Protein AF-A0A2G9N9T3-F1 (afdb_monomer)

Radius of gyration: 12.96 Å; Cα contacts (8 Å, |Δi|>4): 99; chains: 1; bounding box: 27×29×34 Å

Secondary structure (DSSP, 8-state):
------EEETTEEEES-EEEE-SHHHHHHTTTT--S-EEEE--SS--------TT--S-EEEEEE-TT--EEEEEEEE-

Mean predicted aligned error: 5.1 Å

Sequence (79 aa):
MICGKMIKIDDVIISEQEIYCKSLWLQARGLMFRTKKNLIMEFPSERKVSLHNFFVFYPIHVLVLDENKKIVEIKKNFK

Foldseek 3Di:
DDPQDFDDDPPDTPDRDEAEAADPVCLVCPCAPHDDHHYDDDYPADDDDDDDCVRPPFFDWDFDAHPVRDGPDIDGRDD

Solvent-accessible surface area (backbone atoms only — not comparable to full-atom values): 5347 Å² total; per-residue (Å²): 135,84,82,69,80,56,47,63,57,89,92,45,78,78,41,73,68,63,46,79,20,70,48,72,70,47,47,73,48,61,60,45,83,52,75,100,72,50,72,46,76,55,69,98,60,93,73,93,77,92,84,82,51,76,63,40,92,62,77,40,73,45,77,41,60,51,97,84,69,46,80,78,43,77,41,72,67,47,114

Structure (mmCIF, N/CA/C/O backbone):
data_AF-A0A2G9N9T3-F1
#
_entry.id   AF-A0A2G9N9T3-F1
#
loop_
_atom_site.group_PDB
_atom_site.id
_atom_site.type_symbol
_atom_site.label_atom_id
_atom_site.label_alt_id
_atom_site.label_comp_id
_atom_site.label_asym_id
_atom_site.label_entity_id
_atom_site.label_seq_id
_atom_site.pdbx_PDB_ins_code
_atom_site.Cartn_x
_atom_site.Cartn_y
_atom_site.Cartn_z
_atom_site.occupancy
_atom_site.B_iso_or_equiv
_atom_site.auth_seq_id
_atom_site.auth_comp_id
_atom_site.auth_asym_id
_atom_site.auth_atom_id
_atom_site.pdbx_PDB_model_num
ATOM 1 N N . MET A 1 1 ? 12.904 3.783 19.804 1.00 31.77 1 MET A N 1
ATOM 2 C CA . MET A 1 1 ? 12.091 2.556 19.941 1.00 31.77 1 MET A CA 1
ATOM 3 C C . MET A 1 1 ? 10.912 2.690 18.980 1.00 31.77 1 MET A C 1
ATOM 5 O O . MET A 1 1 ? 9.932 3.339 19.314 1.00 31.77 1 MET A O 1
ATOM 9 N N . ILE A 1 2 ? 11.067 2.254 17.725 1.00 35.81 2 ILE A N 1
ATOM 10 C CA . ILE A 1 2 ? 10.014 2.404 16.708 1.00 35.81 2 ILE A CA 1
ATOM 11 C C . ILE A 1 2 ? 9.107 1.185 16.850 1.00 35.81 2 ILE A C 1
ATOM 13 O O . ILE A 1 2 ? 9.460 0.096 16.414 1.00 35.81 2 ILE A O 1
ATOM 17 N N . CYS A 1 3 ? 7.974 1.360 17.524 1.00 32.91 3 CYS A N 1
ATOM 18 C CA . CYS A 1 3 ? 6.907 0.368 17.540 1.00 32.91 3 CYS A CA 1
ATOM 19 C C . CYS A 1 3 ? 6.302 0.336 16.125 1.00 32.91 3 CYS A C 1
ATOM 21 O O . CYS A 1 3 ? 5.490 1.192 15.769 1.00 32.91 3 CYS A O 1
ATOM 23 N N . GLY A 1 4 ? 6.809 -0.561 15.275 1.00 48.09 4 GLY A N 1
ATOM 24 C CA . GLY A 1 4 ? 6.312 -0.768 13.918 1.00 48.09 4 GLY A CA 1
ATOM 25 C C . GLY A 1 4 ? 4.878 -1.281 13.976 1.00 48.09 4 GLY A C 1
ATOM 26 O O . GLY A 1 4 ? 4.603 -2.315 14.581 1.00 48.09 4 GLY A O 1
ATOM 27 N N . LYS A 1 5 ? 3.944 -0.524 13.404 1.00 58.97 5 LYS A N 1
ATOM 28 C CA . LYS A 1 5 ? 2.530 -0.896 13.351 1.00 58.97 5 LYS A CA 1
ATOM 29 C C . LYS A 1 5 ? 2.308 -1.926 12.243 1.00 58.97 5 LYS A C 1
ATOM 31 O O . LYS A 1 5 ? 2.151 -1.537 11.098 1.00 58.97 5 LYS A O 1
ATOM 36 N N . MET A 1 6 ? 2.259 -3.194 12.628 1.00 71.94 6 MET A N 1
ATOM 37 C CA . MET A 1 6 ? 1.999 -4.371 11.791 1.00 71.94 6 MET A CA 1
ATOM 38 C C . MET A 1 6 ? 0.539 -4.452 11.306 1.00 71.94 6 MET A C 1
ATOM 40 O O . MET A 1 6 ? -0.384 -4.205 12.088 1.00 71.94 6 MET A O 1
ATOM 44 N N . ILE A 1 7 ? 0.317 -4.854 10.047 1.00 78.44 7 ILE A N 1
ATOM 45 C CA . ILE A 1 7 ? -1.025 -5.177 9.530 1.00 78.44 7 ILE A CA 1
ATOM 46 C C . ILE A 1 7 ? -1.344 -6.646 9.832 1.00 78.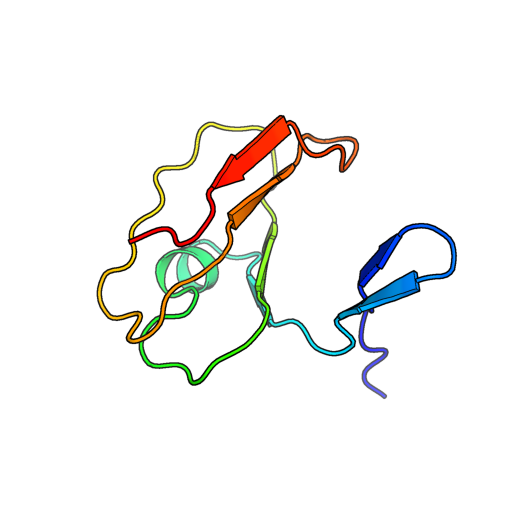44 7 ILE A C 1
ATOM 48 O O . ILE A 1 7 ? -0.641 -7.551 9.375 1.00 78.44 7 ILE A O 1
ATOM 52 N N . LYS A 1 8 ? -2.445 -6.873 10.553 1.00 76.69 8 LYS A N 1
ATOM 53 C CA . LYS A 1 8 ? -3.000 -8.196 10.859 1.00 76.69 8 LYS A CA 1
ATOM 54 C C . LYS A 1 8 ? -4.452 -8.304 10.399 1.00 76.69 8 LYS A C 1
ATOM 56 O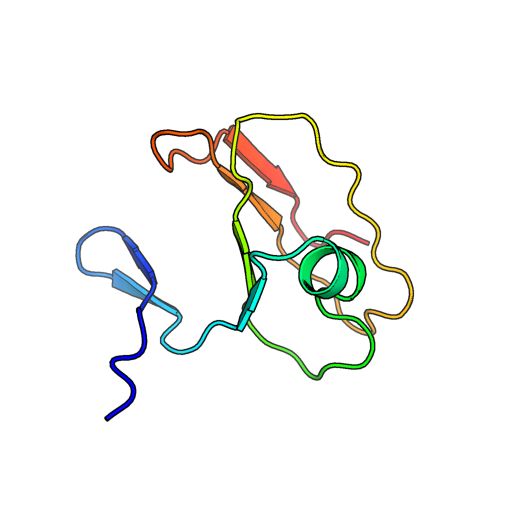 O . LYS A 1 8 ? -5.194 -7.329 10.510 1.00 76.69 8 LYS A O 1
ATOM 61 N N . ILE A 1 9 ? -4.840 -9.483 9.923 1.00 77.12 9 ILE A N 1
ATOM 62 C CA . ILE A 1 9 ? -6.241 -9.907 9.806 1.00 77.12 9 ILE A CA 1
ATOM 63 C C . ILE A 1 9 ? -6.382 -11.144 10.679 1.00 77.12 9 ILE A C 1
ATOM 65 O O . ILE A 1 9 ? -5.677 -12.127 10.455 1.00 77.12 9 ILE A O 1
ATOM 69 N N . ASP A 1 10 ? -7.249 -11.060 11.685 1.00 81.38 10 ASP A N 1
ATOM 70 C CA . ASP A 1 10 ? -7.351 -12.047 12.760 1.00 81.38 10 ASP A CA 1
ATOM 71 C C . ASP A 1 10 ? -5.957 -12.326 13.359 1.00 81.38 10 ASP A C 1
ATOM 73 O O . ASP A 1 10 ? -5.274 -11.397 13.805 1.00 81.38 10 ASP A O 1
ATOM 77 N N . ASP A 1 11 ? -5.492 -13.573 13.298 1.00 83.06 11 ASP A N 1
ATOM 78 C CA . ASP A 1 11 ? -4.167 -13.984 13.775 1.00 83.06 11 ASP A CA 1
ATOM 79 C C . ASP A 1 11 ? -3.091 -14.016 12.675 1.00 83.06 11 ASP A C 1
ATOM 81 O O . ASP A 1 11 ? -1.929 -14.337 12.935 1.00 83.06 11 ASP A O 1
ATOM 85 N N . VAL A 1 12 ? -3.439 -13.648 11.439 1.00 84.69 12 VAL A N 1
ATOM 86 C CA . VAL A 1 12 ? -2.521 -13.678 10.296 1.00 84.69 12 VAL A CA 1
ATOM 87 C C . VAL A 1 12 ? -1.841 -12.326 10.117 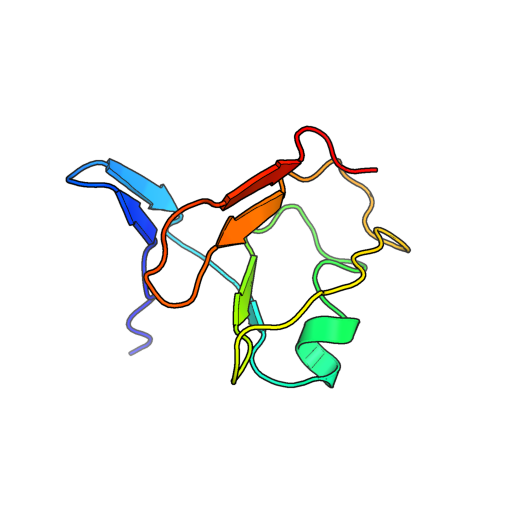1.00 84.69 12 VAL A C 1
ATOM 89 O O . VAL A 1 12 ? -2.482 -11.297 9.893 1.00 84.69 12 VAL A O 1
ATOM 92 N N . ILE A 1 13 ? -0.509 -12.333 10.164 1.00 85.38 13 ILE A N 1
ATOM 93 C CA . ILE A 1 13 ? 0.322 -11.172 9.835 1.00 85.38 13 ILE A CA 1
ATOM 94 C C . ILE A 1 13 ? 0.410 -11.051 8.316 1.00 85.38 13 ILE A C 1
ATOM 96 O O . ILE A 1 13 ? 0.904 -11.948 7.639 1.00 85.38 13 ILE A O 1
ATOM 100 N N . ILE A 1 14 ? -0.058 -9.926 7.781 1.00 85.56 14 ILE A N 1
ATOM 101 C CA . ILE A 1 14 ? -0.039 -9.647 6.336 1.00 85.56 14 ILE A CA 1
ATOM 102 C C . ILE A 1 14 ? 1.172 -8.803 5.964 1.00 85.56 14 ILE A C 1
ATOM 104 O O . ILE A 1 14 ? 1.703 -8.903 4.858 1.00 85.56 14 ILE A O 1
ATOM 108 N N . SER A 1 15 ? 1.610 -7.951 6.884 1.00 86.75 15 SER A N 1
ATOM 109 C CA . SER A 1 15 ? 2.774 -7.111 6.681 1.00 86.75 15 SER A CA 1
ATOM 110 C C . SER A 1 15 ? 3.365 -6.702 8.021 1.00 86.75 15 SER A C 1
ATOM 112 O O . SER A 1 15 ? 2.641 -6.386 8.963 1.00 86.75 15 SER A O 1
ATOM 114 N N . GLU A 1 16 ? 4.692 -6.728 8.082 1.00 87.00 16 GLU A N 1
ATOM 115 C CA . GLU A 1 16 ? 5.484 -6.345 9.253 1.00 87.00 16 GLU A CA 1
ATOM 116 C C . GLU A 1 16 ? 6.107 -4.951 9.104 1.00 87.00 16 GLU A C 1
ATOM 118 O O . GLU A 1 16 ? 6.570 -4.366 10.084 1.00 87.00 16 GLU A O 1
ATOM 123 N N . GLN A 1 17 ? 6.187 -4.442 7.868 1.00 88.56 17 GLN A N 1
ATOM 124 C CA . GLN A 1 17 ? 6.859 -3.186 7.546 1.00 88.56 17 GLN A CA 1
ATOM 125 C C . GLN A 1 17 ? 6.136 -2.422 6.438 1.00 88.56 17 GLN A C 1
ATOM 127 O O . GLN A 1 17 ? 6.167 -2.800 5.264 1.00 88.56 17 GLN A O 1
ATOM 132 N N . GLU A 1 18 ? 5.566 -1.282 6.808 1.00 91.69 18 GLU A N 1
ATOM 133 C CA . GLU A 1 18 ? 4.815 -0.407 5.920 1.00 91.69 18 GLU A CA 1
ATOM 134 C C . GLU A 1 18 ? 5.364 1.014 5.956 1.00 91.69 18 GLU A C 1
ATOM 136 O O . GLU A 1 18 ? 5.776 1.550 6.988 1.00 91.69 18 GLU A O 1
ATOM 141 N N . ILE A 1 19 ? 5.296 1.672 4.806 1.00 92.75 19 ILE A N 1
ATOM 142 C CA . ILE A 1 19 ? 5.487 3.113 4.708 1.00 92.75 19 ILE A CA 1
ATOM 143 C C . ILE A 1 19 ? 4.135 3.781 4.970 1.00 92.75 19 ILE A C 1
ATOM 145 O O . ILE A 1 19 ? 3.175 3.526 4.250 1.00 92.75 19 ILE A O 1
ATOM 149 N N . TYR A 1 20 ? 4.057 4.659 5.970 1.00 92.75 20 TYR A N 1
ATOM 150 C CA . TYR A 1 20 ? 2.839 5.420 6.261 1.00 92.75 20 TYR A CA 1
ATOM 151 C C . TYR A 1 20 ? 2.868 6.787 5.572 1.00 92.75 20 TYR A C 1
ATOM 153 O O . TYR A 1 20 ? 3.686 7.650 5.898 1.00 92.75 20 TYR A O 1
ATOM 161 N N . CYS A 1 21 ? 1.934 7.009 4.651 1.00 93.38 21 CYS A N 1
ATOM 162 C CA . CYS A 1 21 ? 1.781 8.260 3.916 1.00 93.38 21 CYS A CA 1
ATOM 163 C C . CYS A 1 21 ? 0.543 9.030 4.395 1.00 93.38 21 CYS A C 1
ATOM 165 O O . CYS A 1 21 ? -0.556 8.851 3.870 1.00 93.38 21 CYS A O 1
ATOM 167 N N . LYS A 1 22 ? 0.732 9.912 5.385 1.00 90.94 22 LYS A N 1
ATOM 168 C CA . LYS A 1 22 ? -0.337 10.765 5.948 1.00 90.94 22 LYS A CA 1
ATOM 169 C C . LYS A 1 22 ? -0.434 12.153 5.304 1.00 90.94 22 LYS A C 1
ATOM 171 O O . LYS A 1 22 ? -1.501 12.750 5.288 1.00 90.94 22 LYS A O 1
ATOM 176 N N . SER A 1 23 ? 0.680 12.694 4.807 1.00 92.12 23 SER A N 1
ATOM 177 C CA . SER A 1 23 ? 0.718 14.035 4.212 1.00 92.12 23 SER A CA 1
ATOM 178 C C . SER A 1 23 ? 0.538 13.981 2.699 1.00 92.12 23 SER A C 1
ATOM 180 O O . SER A 1 23 ? 0.989 13.036 2.054 1.00 92.12 23 SER A O 1
ATOM 182 N N . LEU A 1 24 ? -0.054 15.027 2.118 1.00 89.75 24 LEU A N 1
ATOM 183 C CA . LEU A 1 24 ? -0.309 15.120 0.674 1.00 89.75 24 LEU A CA 1
ATOM 184 C C . LEU A 1 24 ? 0.945 14.849 -0.170 1.00 89.75 24 LEU A C 1
ATOM 186 O O . LEU A 1 24 ? 0.872 14.127 -1.157 1.00 89.75 24 LEU A O 1
ATOM 190 N N . TRP A 1 25 ? 2.111 15.343 0.252 1.00 90.00 25 TRP A N 1
ATOM 191 C CA . TRP A 1 25 ? 3.381 15.117 -0.447 1.00 90.00 25 TRP A CA 1
ATOM 192 C C . TRP A 1 25 ? 3.849 13.658 -0.403 1.00 90.00 25 TRP A C 1
ATOM 194 O O . TRP A 1 25 ? 4.337 13.130 -1.402 1.00 90.00 25 TRP A O 1
ATOM 204 N N . LEU A 1 26 ? 3.686 12.981 0.738 1.00 92.50 26 LEU A N 1
ATOM 205 C CA . LEU A 1 26 ? 4.012 11.558 0.863 1.00 92.50 26 LEU A CA 1
ATOM 206 C C . LEU A 1 26 ? 3.027 10.685 0.083 1.00 92.50 26 LEU A C 1
ATOM 208 O O . LEU A 1 26 ? 3.430 9.677 -0.493 1.00 92.50 26 LEU A O 1
ATOM 212 N N . GLN A 1 27 ? 1.754 11.080 0.049 1.00 93.38 27 GLN A N 1
ATOM 213 C CA . GLN A 1 27 ? 0.709 10.414 -0.726 1.00 93.38 27 GLN A CA 1
ATOM 214 C C . GLN A 1 27 ? 0.962 10.562 -2.226 1.00 93.38 27 GLN A C 1
ATOM 216 O O . GLN A 1 27 ? 0.971 9.560 -2.932 1.00 93.38 27 GLN A O 1
ATOM 221 N N . ALA A 1 28 ? 1.264 11.782 -2.681 1.00 91.31 28 ALA A N 1
ATOM 222 C CA . ALA A 1 28 ? 1.626 12.061 -4.064 1.00 91.31 28 ALA A CA 1
ATOM 223 C C . ALA A 1 28 ? 2.873 11.275 -4.478 1.00 91.31 28 ALA A C 1
ATOM 225 O O . ALA A 1 28 ? 2.871 10.674 -5.540 1.00 91.31 28 ALA A O 1
ATOM 226 N N . ARG A 1 29 ? 3.917 11.214 -3.632 1.00 94.00 29 ARG A N 1
ATOM 227 C CA . ARG A 1 29 ? 5.116 10.403 -3.907 1.00 94.00 29 ARG A CA 1
ATOM 228 C C . ARG A 1 29 ? 4.820 8.902 -3.935 1.00 94.00 29 ARG A C 1
ATOM 230 O O . ARG A 1 29 ? 5.360 8.189 -4.774 1.00 94.00 29 ARG A O 1
ATOM 237 N N . GLY A 1 30 ? 4.054 8.405 -2.968 1.00 94.94 30 GLY A N 1
ATOM 238 C CA . GLY A 1 30 ? 3.718 6.991 -2.838 1.00 94.94 30 GLY A CA 1
ATOM 239 C C . GLY A 1 30 ? 4.932 6.054 -2.956 1.00 94.94 30 GLY A C 1
ATOM 240 O O . GLY A 1 30 ? 5.946 6.196 -2.254 1.00 94.94 30 GLY A O 1
ATOM 241 N N . LEU A 1 31 ? 4.809 5.094 -3.876 1.00 95.94 31 LEU A N 1
ATOM 242 C CA . LEU A 1 31 ? 5.815 4.076 -4.188 1.00 95.94 31 LEU A CA 1
ATOM 243 C C . LEU A 1 31 ? 6.816 4.491 -5.279 1.00 95.94 31 LEU A C 1
ATOM 245 O O . LEU A 1 31 ? 7.682 3.690 -5.636 1.00 95.94 31 LEU A O 1
ATOM 249 N N . MET A 1 32 ? 6.742 5.726 -5.788 1.00 95.94 32 MET A N 1
ATOM 250 C CA . MET A 1 32 ? 7.618 6.186 -6.866 1.00 95.94 32 MET A CA 1
ATOM 251 C C . MET A 1 32 ? 9.097 6.041 -6.506 1.00 95.94 32 MET A C 1
ATOM 253 O O . MET A 1 32 ? 9.534 6.466 -5.428 1.00 95.94 32 MET A O 1
ATOM 257 N N . PHE A 1 33 ? 9.861 5.459 -7.435 1.00 95.62 33 PHE A N 1
ATOM 258 C CA . PHE A 1 33 ? 11.305 5.216 -7.312 1.00 95.62 33 PHE A CA 1
ATOM 259 C C . PHE A 1 33 ? 11.713 4.381 -6.085 1.00 95.62 33 PHE A C 1
ATOM 261 O O . PHE A 1 33 ? 12.865 4.428 -5.652 1.00 95.62 33 PHE A O 1
ATOM 268 N N . ARG A 1 34 ? 10.782 3.630 -5.485 1.00 93.56 34 ARG A N 1
ATOM 269 C CA . ARG A 1 34 ? 11.080 2.704 -4.386 1.00 93.56 34 ARG A CA 1
ATOM 270 C C . ARG A 1 34 ? 11.277 1.292 -4.921 1.00 93.56 34 ARG A C 1
ATOM 272 O O . ARG A 1 34 ? 10.762 0.936 -5.974 1.00 93.56 34 ARG A O 1
ATOM 279 N N . THR A 1 35 ? 11.979 0.462 -4.158 1.00 92.50 35 THR A N 1
ATOM 280 C CA . THR A 1 35 ? 11.896 -0.997 -4.307 1.00 92.50 35 THR A CA 1
ATOM 281 C C . THR A 1 35 ? 10.541 -1.503 -3.796 1.00 92.50 35 THR A C 1
ATOM 283 O O . THR A 1 35 ? 9.762 -0.732 -3.228 1.00 92.50 35 THR A O 1
ATOM 286 N N . LYS A 1 36 ? 10.241 -2.793 -4.001 1.00 92.31 36 LYS A N 1
ATOM 287 C CA . LYS A 1 36 ? 8.995 -3.422 -3.534 1.00 92.31 36 LYS A CA 1
ATOM 288 C C . LYS A 1 36 ? 8.831 -3.226 -2.023 1.00 92.31 36 LYS A C 1
ATOM 290 O O . LYS A 1 36 ? 9.619 -3.755 -1.238 1.00 92.31 36 LYS A O 1
ATOM 295 N N . LYS A 1 37 ? 7.825 -2.444 -1.631 1.00 93.12 37 LYS A N 1
ATOM 296 C CA . LYS A 1 37 ? 7.490 -2.117 -0.240 1.00 93.12 37 LYS A CA 1
ATOM 297 C C . LYS A 1 37 ? 5.977 -2.020 -0.084 1.00 93.12 37 LYS A C 1
ATOM 299 O O . LYS A 1 37 ? 5.294 -1.575 -1.004 1.00 93.12 37 LYS A O 1
ATOM 304 N N . ASN A 1 38 ? 5.484 -2.375 1.098 1.00 94.31 38 ASN A N 1
ATOM 305 C CA . ASN A 1 38 ? 4.096 -2.135 1.472 1.00 94.31 38 ASN A CA 1
ATOM 306 C C . ASN A 1 38 ? 3.930 -0.673 1.902 1.00 94.31 38 ASN A C 1
ATOM 308 O O . ASN A 1 38 ? 4.834 -0.073 2.493 1.00 94.31 38 ASN A O 1
ATOM 312 N N . LEU A 1 39 ? 2.784 -0.083 1.579 1.00 94.50 39 LEU A N 1
ATOM 313 C CA . LEU A 1 39 ? 2.483 1.313 1.870 1.00 94.50 39 LEU A CA 1
ATOM 314 C C . LEU A 1 39 ? 1.028 1.446 2.303 1.00 94.50 39 LEU A C 1
ATOM 316 O O . LEU A 1 39 ? 0.137 0.888 1.670 1.00 94.50 39 LEU A O 1
ATOM 320 N N . ILE A 1 40 ? 0.803 2.227 3.356 1.00 94.50 40 ILE A N 1
ATOM 321 C CA . ILE A 1 40 ? -0.522 2.648 3.801 1.00 94.50 40 ILE A CA 1
ATOM 322 C C . ILE A 1 40 ? -0.687 4.120 3.448 1.00 94.50 40 ILE A C 1
ATOM 324 O O . ILE A 1 40 ? 0.086 4.976 3.888 1.00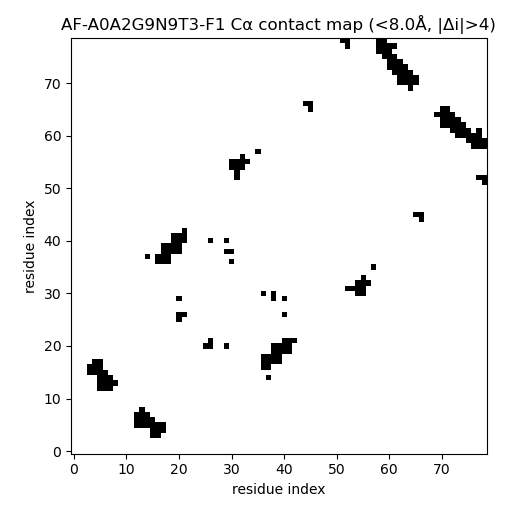 94.50 40 ILE A O 1
ATOM 328 N N . MET A 1 41 ? -1.719 4.409 2.663 1.00 94.25 41 MET A N 1
ATOM 329 C CA . MET A 1 41 ? -2.142 5.766 2.360 1.00 94.25 41 MET A CA 1
ATOM 330 C C . MET A 1 41 ? -3.356 6.097 3.229 1.00 94.25 41 MET A C 1
ATOM 332 O O . MET A 1 41 ? -4.433 5.553 3.020 1.00 94.25 41 MET A O 1
ATOM 336 N N . GLU A 1 42 ? -3.163 6.941 4.241 1.00 92.94 42 GLU A N 1
ATOM 337 C CA . GLU A 1 42 ? -4.211 7.290 5.207 1.00 92.94 42 GLU A CA 1
ATOM 338 C C . GLU A 1 42 ? -4.766 8.672 4.879 1.00 92.94 42 GLU A C 1
ATOM 340 O O . GLU A 1 42 ? -4.015 9.648 4.819 1.00 92.94 42 GLU A O 1
ATOM 345 N N . PHE A 1 43 ? -6.076 8.758 4.670 1.00 92.19 43 PHE A N 1
ATOM 346 C CA . PHE A 1 43 ? -6.767 10.005 4.367 1.00 92.19 43 PHE A CA 1
ATOM 347 C C . PHE A 1 43 ? -7.552 10.488 5.591 1.00 92.19 43 PHE A C 1
ATOM 349 O O . PHE A 1 43 ? -8.085 9.660 6.323 1.00 92.19 43 PHE A O 1
ATOM 356 N N . PRO A 1 44 ? -7.639 11.811 5.826 1.00 90.62 44 PRO A N 1
ATOM 357 C CA . PRO A 1 44 ? -8.329 12.357 6.998 1.00 90.62 44 PRO A CA 1
ATOM 358 C C . PRO A 1 44 ? -9.852 12.176 6.948 1.00 90.62 44 PRO A C 1
ATOM 360 O O . PRO A 1 44 ? -10.507 12.249 7.980 1.00 90.62 44 PRO A O 1
ATOM 363 N N . SER A 1 45 ? -10.413 11.967 5.757 1.00 92.50 45 SER A N 1
ATOM 364 C CA . SER A 1 45 ? -11.834 11.723 5.537 1.00 92.50 45 SER A CA 1
ATOM 365 C C . SER A 1 45 ? -12.019 10.785 4.349 1.00 92.50 45 SER A C 1
ATOM 367 O O . SER A 1 45 ? -11.168 10.737 3.449 1.00 92.50 45 SER A O 1
ATOM 369 N N . GLU A 1 46 ? -13.149 10.081 4.317 1.00 93.62 46 GLU A N 1
ATOM 370 C CA . GLU A 1 46 ? -13.522 9.260 3.172 1.00 93.62 46 GLU A CA 1
ATOM 371 C C . GLU A 1 46 ? -13.664 10.129 1.917 1.00 93.62 46 GLU A C 1
ATOM 373 O O . GLU A 1 46 ? -14.233 11.225 1.940 1.00 93.62 46 GLU A O 1
ATOM 378 N N . ARG A 1 47 ? -13.058 9.677 0.817 1.00 92.00 47 ARG A N 1
ATOM 379 C CA . ARG A 1 47 ? -13.044 10.402 -0.454 1.00 92.00 47 ARG A CA 1
ATOM 380 C C . ARG A 1 47 ? -12.694 9.473 -1.603 1.00 92.00 47 ARG A C 1
ATOM 382 O O . ARG A 1 47 ? -11.971 8.494 -1.431 1.00 92.00 47 ARG A O 1
ATOM 389 N N . LYS A 1 48 ? -13.121 9.843 -2.808 1.00 88.94 48 LYS A N 1
ATOM 390 C CA . LYS A 1 48 ? -12.618 9.212 -4.031 1.00 88.94 48 LYS A CA 1
ATOM 391 C C . LYS A 1 48 ? -11.175 9.644 -4.263 1.00 88.94 48 LYS A C 1
ATOM 393 O O . LYS A 1 48 ? -10.860 10.831 -4.197 1.00 88.94 48 LYS A O 1
ATOM 398 N N . VAL A 1 49 ? -10.309 8.678 -4.548 1.00 87.69 49 VAL A N 1
ATOM 399 C CA . VAL A 1 49 ? -8.890 8.919 -4.814 1.00 87.69 49 VAL A CA 1
ATOM 400 C C . VAL A 1 49 ? -8.546 8.464 -6.222 1.00 87.69 49 VAL A C 1
ATOM 402 O O . VAL A 1 49 ? -8.904 7.365 -6.638 1.00 87.69 49 VAL A O 1
ATOM 405 N N . SER A 1 50 ? -7.860 9.330 -6.965 1.00 87.88 50 SER A N 1
ATOM 406 C CA . SER A 1 50 ? -7.287 8.973 -8.259 1.00 87.88 50 SER A CA 1
ATOM 407 C C . SER A 1 50 ? -5.892 8.416 -8.018 1.00 87.88 50 SER A C 1
ATOM 409 O O . SER A 1 50 ? -5.002 9.149 -7.588 1.00 87.88 50 SER A O 1
ATOM 411 N N . LEU A 1 51 ? -5.708 7.123 -8.268 1.00 91.56 51 LEU A N 1
ATOM 412 C CA . LEU A 1 51 ? -4.416 6.459 -8.133 1.00 91.56 51 LEU A CA 1
ATOM 413 C C . LEU A 1 51 ? -3.759 6.314 -9.508 1.00 91.56 51 LEU A C 1
ATOM 415 O O . LEU A 1 51 ? -4.422 5.969 -10.482 1.00 91.56 51 LEU A O 1
ATOM 419 N N . HIS A 1 52 ? -2.455 6.556 -9.570 1.00 91.19 52 HIS A N 1
ATOM 420 C CA . HIS A 1 52 ? -1.628 6.356 -10.757 1.00 91.19 52 HIS A CA 1
ATOM 421 C C . HIS A 1 52 ? -0.360 5.587 -10.372 1.00 91.19 52 HIS A C 1
ATOM 423 O O . HIS A 1 52 ? 0.065 5.630 -9.219 1.00 91.19 52 HIS A O 1
ATOM 429 N N . ASN A 1 53 ? 0.279 4.943 -11.350 1.00 93.19 53 ASN A N 1
ATOM 430 C CA . ASN A 1 53 ? 1.530 4.198 -11.155 1.00 93.19 53 ASN A CA 1
ATOM 431 C C . ASN A 1 53 ? 2.738 4.809 -11.875 1.00 93.19 53 ASN A C 1
ATOM 433 O O . ASN A 1 53 ? 3.734 4.127 -12.121 1.00 93.19 53 ASN A O 1
ATOM 437 N N . PHE A 1 54 ? 2.682 6.091 -12.239 1.00 93.31 54 PHE A N 1
ATOM 438 C CA . PHE A 1 54 ? 3.858 6.771 -12.792 1.00 93.31 54 PHE A CA 1
ATOM 439 C C . PHE A 1 54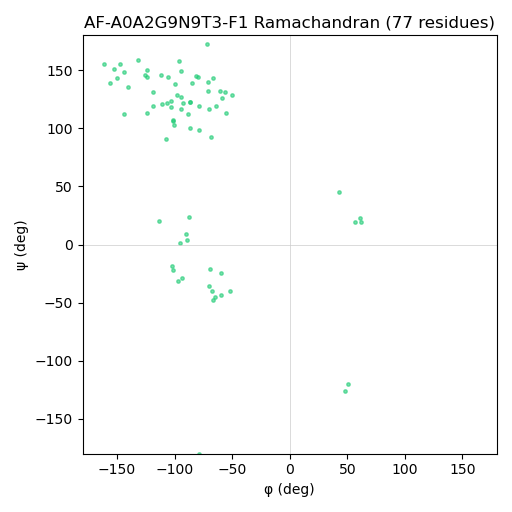 ? 5.075 6.548 -11.887 1.00 93.31 54 PHE A C 1
ATOM 441 O O . PHE A 1 54 ? 4.982 6.750 -10.684 1.00 93.31 54 PHE A O 1
ATOM 448 N N . PHE A 1 55 ? 6.193 6.099 -12.465 1.00 95.19 55 PHE A N 1
ATOM 449 C CA . PHE A 1 55 ? 7.453 5.803 -11.765 1.00 95.19 55 PHE A CA 1
ATOM 450 C C . PHE A 1 55 ? 7.402 4.685 -10.700 1.00 95.19 55 PHE A C 1
A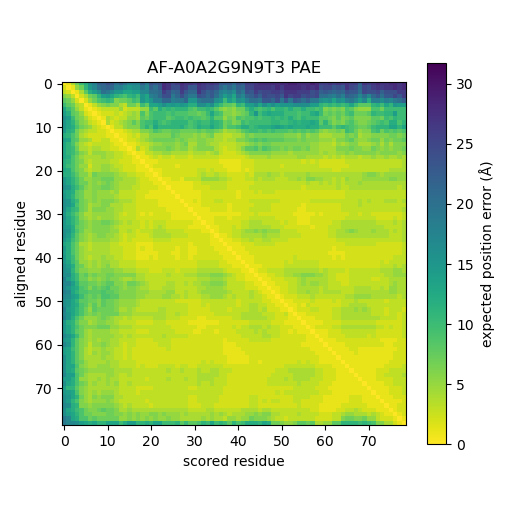TOM 452 O O . PHE A 1 55 ? 8.303 4.589 -9.859 1.00 95.19 55 PHE A O 1
ATOM 459 N N . VAL A 1 56 ? 6.390 3.811 -10.744 1.00 95.06 56 VAL A N 1
ATOM 460 C CA . VAL A 1 56 ? 6.341 2.554 -9.980 1.00 95.06 56 VAL A CA 1
ATOM 461 C C . VAL A 1 56 ? 6.710 1.398 -10.916 1.00 95.06 56 VAL A C 1
ATOM 463 O O . VAL A 1 56 ? 5.936 1.002 -11.779 1.00 95.06 56 VAL A O 1
ATOM 466 N N . PHE A 1 57 ? 7.918 0.849 -10.767 1.00 94.62 57 PHE A N 1
ATOM 467 C CA . PHE A 1 57 ? 8.499 -0.124 -11.712 1.00 94.62 57 PHE A CA 1
ATOM 468 C C . PHE A 1 57 ? 8.124 -1.592 -11.424 1.00 94.62 57 PHE A C 1
ATOM 470 O O . PHE A 1 57 ? 8.866 -2.512 -11.766 1.00 94.62 57 PHE A O 1
ATOM 477 N N . TYR A 1 58 ? 7.006 -1.831 -10.739 1.00 93.62 58 TYR A N 1
ATOM 478 C CA . TYR A 1 58 ? 6.522 -3.166 -10.384 1.00 93.62 58 TYR A CA 1
ATOM 479 C C . TYR A 1 58 ? 4.994 -3.170 -10.230 1.00 93.62 58 TYR A C 1
ATOM 481 O O . TYR A 1 58 ? 4.424 -2.143 -9.867 1.00 93.62 58 TYR A O 1
ATOM 489 N N . PRO A 1 59 ? 4.316 -4.306 -10.484 1.00 93.06 59 PRO A N 1
ATOM 490 C CA . PRO A 1 59 ? 2.875 -4.409 -10.278 1.00 93.06 59 PRO A CA 1
ATOM 491 C C . PRO A 1 59 ? 2.538 -4.302 -8.791 1.00 93.06 59 PRO A C 1
ATOM 493 O O . PRO A 1 59 ? 3.258 -4.843 -7.945 1.00 93.06 59 PRO A O 1
ATOM 496 N N . ILE A 1 60 ? 1.419 -3.649 -8.483 1.00 94.19 60 ILE A N 1
ATOM 497 C CA . ILE A 1 60 ? 0.930 -3.508 -7.110 1.00 94.19 60 ILE A CA 1
ATOM 498 C C . ILE A 1 60 ? -0.489 -4.047 -6.970 1.00 94.19 60 ILE A C 1
ATOM 500 O O . ILE A 1 60 ? -1.286 -4.027 -7.909 1.00 94.19 60 ILE A O 1
ATOM 504 N N . HIS A 1 61 ? -0.807 -4.541 -5.778 1.00 93.69 61 HIS A N 1
ATOM 505 C CA . HIS A 1 61 ? -2.180 -4.807 -5.370 1.00 93.69 61 HIS A CA 1
ATOM 506 C C . HIS A 1 61 ? -2.662 -3.631 -4.536 1.00 93.69 61 HIS A C 1
ATOM 508 O O . HIS A 1 61 ? -1.984 -3.224 -3.594 1.00 93.69 61 HIS A O 1
ATOM 514 N N . VAL A 1 62 ? -3.824 -3.089 -4.888 1.00 94.69 62 VAL A N 1
ATOM 515 C CA . VAL A 1 62 ? -4.420 -1.957 -4.179 1.00 94.69 62 VAL A CA 1
ATOM 516 C C . VAL A 1 62 ? -5.661 -2.449 -3.460 1.00 94.69 62 VAL A C 1
ATOM 518 O O . VAL A 1 62 ? -6.585 -2.963 -4.092 1.00 94.69 62 VAL A O 1
ATOM 521 N N . LEU A 1 63 ? -5.662 -2.286 -2.141 1.00 93.81 63 LEU A N 1
ATOM 522 C CA . LEU A 1 63 ? -6.821 -2.506 -1.287 1.00 93.81 63 LEU A CA 1
ATOM 523 C C . LEU A 1 63 ? -7.385 -1.137 -0.922 1.00 93.81 63 LEU A C 1
ATOM 525 O O . LEU A 1 63 ? -6.686 -0.329 -0.311 1.00 93.81 63 LEU A O 1
ATOM 529 N N . VAL A 1 64 ? -8.625 -0.870 -1.320 1.00 94.25 64 VAL A N 1
ATOM 530 C CA . VAL A 1 64 ? -9.344 0.339 -0.910 1.00 94.25 64 VAL A CA 1
ATOM 531 C C . VAL A 1 64 ? -10.179 -0.019 0.305 1.00 94.25 64 VAL A C 1
ATOM 533 O O . VAL A 1 64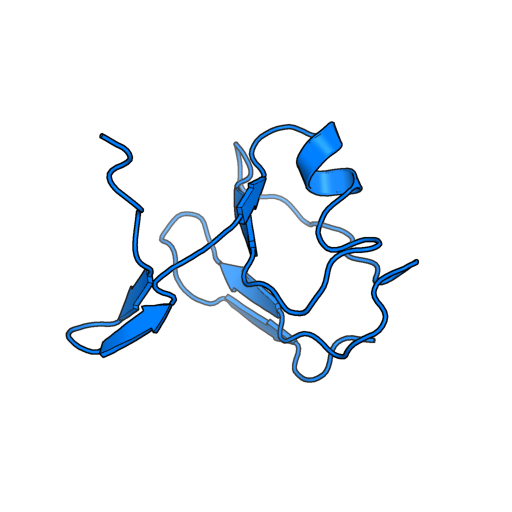 ? -10.932 -0.997 0.277 1.00 94.25 64 VAL A O 1
ATOM 536 N N . LEU A 1 65 ? -10.012 0.759 1.369 1.00 93.50 65 LEU A N 1
ATOM 537 C CA . LEU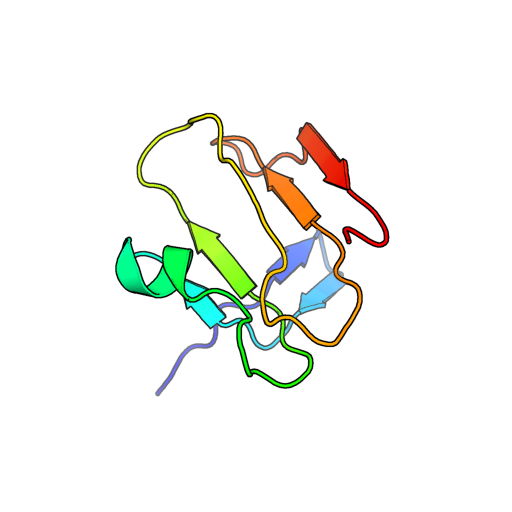 A 1 65 ? -10.703 0.574 2.635 1.00 93.50 65 LEU A CA 1
ATOM 538 C C . LEU A 1 65 ? -11.684 1.725 2.873 1.00 93.50 65 LEU A C 1
ATOM 540 O O . LEU A 1 65 ? -11.383 2.860 2.498 1.00 93.50 65 LEU A O 1
ATOM 544 N N . ASP A 1 66 ? -12.810 1.429 3.518 1.00 94.31 66 ASP A N 1
ATOM 545 C CA . ASP A 1 66 ? -13.701 2.443 4.093 1.00 94.31 66 ASP A CA 1
ATOM 546 C C . ASP A 1 66 ? -13.165 2.976 5.441 1.00 94.31 66 ASP A C 1
ATOM 548 O O . ASP A 1 66 ? -12.117 2.549 5.945 1.00 94.31 66 ASP A O 1
ATOM 552 N N . GLU A 1 67 ? -13.898 3.905 6.060 1.00 94.31 67 GLU A N 1
ATOM 553 C CA . GLU A 1 67 ? -13.578 4.451 7.390 1.00 94.31 67 GLU A CA 1
ATOM 554 C C . GLU A 1 67 ? -13.539 3.388 8.508 1.00 94.31 67 GLU A C 1
ATOM 556 O O . GLU A 1 67 ? -12.822 3.544 9.499 1.00 94.31 67 GLU A O 1
ATOM 561 N N . ASN A 1 68 ? -14.242 2.267 8.319 1.00 92.94 68 ASN A N 1
ATOM 562 C CA . ASN A 1 68 ? -14.291 1.128 9.235 1.00 92.94 68 ASN A CA 1
ATOM 563 C C . ASN A 1 68 ? -13.203 0.079 8.935 1.00 92.94 68 ASN A C 1
ATOM 565 O O . ASN A 1 68 ? -13.211 -1.002 9.528 1.00 92.94 68 ASN A O 1
ATOM 569 N N . LYS A 1 69 ? -12.252 0.387 8.038 1.00 89.88 69 LYS A N 1
ATOM 570 C CA . LYS A 1 69 ? -11.169 -0.500 7.575 1.00 89.88 69 LYS A CA 1
ATOM 571 C C . LYS A 1 69 ? -11.662 -1.770 6.875 1.00 89.88 69 LYS A C 1
ATOM 573 O O . LYS A 1 69 ? -10.924 -2.754 6.798 1.00 89.88 69 LYS A O 1
ATOM 578 N N . LYS A 1 70 ? -12.883 -1.764 6.342 1.00 91.56 70 LYS A N 1
ATOM 579 C CA . LYS A 1 70 ? -13.405 -2.851 5.512 1.00 91.56 70 LYS A CA 1
ATOM 580 C C . LYS A 1 70 ? -12.965 -2.649 4.073 1.00 91.56 70 LYS A C 1
ATOM 582 O O . LYS A 1 70 ? -12.985 -1.536 3.558 1.00 91.56 70 LYS A O 1
ATOM 587 N N . ILE A 1 71 ? -12.572 -3.737 3.417 1.00 92.81 71 ILE A N 1
ATOM 588 C CA . ILE A 1 71 ? -12.198 -3.711 2.002 1.00 92.81 71 ILE A CA 1
ATOM 589 C C . ILE A 1 71 ? -13.456 -3.479 1.166 1.00 92.81 71 ILE A C 1
ATOM 591 O O . ILE A 1 71 ? -14.348 -4.324 1.145 1.00 92.81 71 ILE A O 1
ATOM 595 N N . VAL A 1 72 ? -13.495 -2.356 0.452 1.00 95.25 72 VAL A N 1
ATOM 596 C CA . VAL A 1 72 ? -14.574 -2.019 -0.491 1.00 95.25 72 VAL A CA 1
ATOM 597 C C . VAL A 1 72 ? -14.173 -2.270 -1.943 1.00 95.25 72 VAL A C 1
ATOM 599 O O . VAL A 1 72 ? -15.033 -2.470 -2.795 1.00 95.25 72 VAL A O 1
ATOM 602 N N . GLU A 1 73 ? -12.869 -2.307 -2.240 1.00 94.88 73 GLU A N 1
ATOM 603 C CA . GLU A 1 73 ? -12.360 -2.600 -3.581 1.00 94.88 73 GLU A CA 1
ATOM 604 C C . GLU A 1 73 ? -10.987 -3.287 -3.531 1.00 94.88 73 GLU A C 1
ATOM 606 O O . GLU A 1 73 ? -10.127 -2.939 -2.718 1.00 94.88 73 GLU A O 1
ATOM 611 N N . ILE A 1 74 ? -10.757 -4.234 -4.449 1.00 94.31 74 ILE A N 1
ATOM 612 C CA . ILE A 1 74 ? 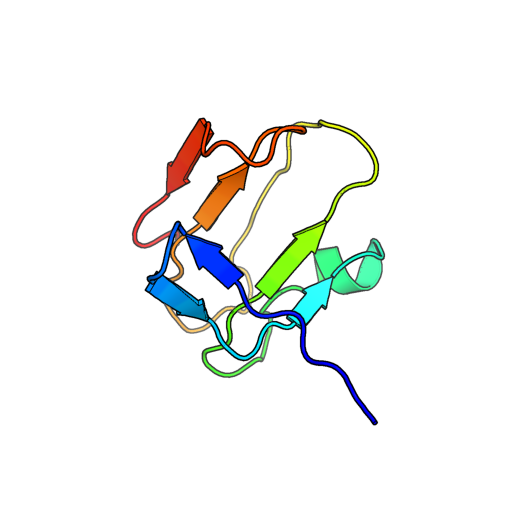-9.454 -4.874 -4.673 1.00 94.31 74 ILE A CA 1
ATOM 613 C C . ILE A 1 74 ? -9.059 -4.700 -6.140 1.00 94.31 74 ILE A C 1
ATOM 615 O O . ILE A 1 74 ? -9.648 -5.323 -7.023 1.00 94.31 74 ILE A O 1
ATOM 619 N N . LYS A 1 75 ? -8.002 -3.926 -6.405 1.00 93.75 75 LYS A N 1
ATOM 620 C CA . LYS A 1 75 ? -7.390 -3.822 -7.739 1.00 93.75 75 LYS A CA 1
ATOM 621 C C . LYS A 1 75 ? -6.138 -4.698 -7.785 1.00 93.75 75 LYS A C 1
ATOM 623 O O . LYS A 1 75 ? -5.097 -4.349 -7.225 1.00 93.75 75 LYS A O 1
ATOM 628 N N . LYS A 1 76 ? -6.242 -5.864 -8.425 1.00 93.88 76 LYS A N 1
ATOM 629 C CA . LYS A 1 76 ? -5.112 -6.792 -8.620 1.00 93.88 76 LYS A CA 1
ATOM 630 C C . LYS A 1 76 ? -4.260 -6.348 -9.806 1.00 93.88 76 LYS A C 1
ATOM 632 O O . LYS A 1 76 ? -4.807 -5.872 -10.793 1.00 93.88 76 LYS A O 1
ATOM 637 N N . ASN A 1 77 ? -2.944 -6.552 -9.719 1.00 90.19 77 ASN A N 1
ATOM 638 C CA . ASN A 1 77 ? -1.966 -6.155 -10.738 1.00 90.19 77 ASN A CA 1
ATOM 639 C C . ASN A 1 77 ? -2.230 -4.753 -11.315 1.00 90.19 77 ASN A C 1
ATOM 641 O O . ASN A 1 77 ? -2.215 -4.577 -12.533 1.00 90.19 77 ASN A O 1
ATOM 645 N N . PHE A 1 78 ? -2.516 -3.782 -10.445 1.00 89.19 78 PHE A N 1
ATOM 646 C CA . PHE A 1 78 ? -2.812 -2.415 -10.848 1.00 89.19 78 PHE A CA 1
ATOM 647 C C . PHE A 1 78 ? -1.614 -1.862 -11.628 1.00 89.19 78 PHE A C 1
ATOM 649 O O . PHE A 1 78 ? -0.480 -1.935 -11.141 1.00 89.19 78 PHE A O 1
ATOM 656 N N . LYS A 1 79 ? -1.878 -1.369 -12.842 1.00 76.12 79 LYS A N 1
ATOM 657 C CA . LYS A 1 79 ? -0.904 -0.827 -13.796 1.00 76.12 79 LYS A CA 1
ATOM 658 C C . LYS A 1 79 ? -1.249 0.610 -14.124 1.00 76.12 79 LYS A C 1
ATOM 660 O O . LYS A 1 79 ? -2.445 0.896 -14.321 1.00 76.12 79 LYS A O 1
#

Nearest PDB structures (foldseek):
  4p1w-assembly1_E  TM=3.575E-01  e=2.244E+00  Lachancea thermotolerans CBS 6340

pLDDT: mean 87.81, std 13.25, range [31.77, 95.94]